Protein AF-A0A1B8ARW8-F1 (afdb_monomer_lite)

Structure (mmCIF, N/CA/C/O backbone):
data_AF-A0A1B8ARW8-F1
#
_entry.id   AF-A0A1B8ARW8-F1
#
loop_
_atom_site.group_PDB
_atom_site.id
_atom_site.type_symbol
_atom_site.label_atom_id
_atom_site.label_alt_id
_atom_site.label_comp_id
_atom_site.label_asym_id
_atom_site.label_entity_id
_atom_site.label_seq_id
_atom_site.pdbx_PDB_ins_code
_atom_site.Cartn_x
_atom_site.Cartn_y
_atom_site.Cartn_z
_atom_site.occupancy
_atom_site.B_iso_or_equiv
_atom_site.auth_seq_id
_atom_site.auth_comp_id
_atom_site.auth_asym_id
_atom_site.auth_atom_id
_atom_site.pdbx_PDB_model_num
ATOM 1 N N . MET A 1 1 ? -17.006 7.529 20.068 1.00 58.34 1 MET A N 1
ATOM 2 C CA . MET A 1 1 ? -17.527 6.493 20.984 1.00 58.34 1 MET A CA 1
ATOM 3 C C . MET A 1 1 ? -18.320 7.196 22.063 1.00 58.34 1 MET A C 1
ATOM 5 O O . MET A 1 1 ? -17.882 8.254 22.501 1.00 58.34 1 MET A O 1
ATOM 9 N N . SER A 1 2 ? -19.480 6.664 22.442 1.00 70.56 2 SER A N 1
ATOM 10 C CA . SER A 1 2 ? -20.186 7.131 23.636 1.00 70.56 2 SER A CA 1
ATOM 11 C C . SER A 1 2 ? -19.292 6.922 24.858 1.00 70.56 2 SER A C 1
ATOM 13 O O . SER A 1 2 ? -18.525 5.960 24.904 1.00 70.56 2 SER A O 1
ATOM 15 N N . ALA A 1 3 ? -19.343 7.842 25.818 1.00 83.56 3 ALA A N 1
ATOM 16 C CA . ALA A 1 3 ? -18.593 7.698 27.057 1.00 83.56 3 ALA A CA 1
ATOM 17 C C . ALA A 1 3 ? -19.037 6.429 27.806 1.00 83.56 3 ALA A C 1
ATOM 19 O O . ALA A 1 3 ? -20.184 5.993 27.677 1.00 83.56 3 ALA A O 1
ATOM 20 N N . ARG A 1 4 ? -18.124 5.839 28.587 1.00 90.50 4 ARG A N 1
ATOM 21 C CA . ARG A 1 4 ? -18.447 4.703 29.455 1.00 90.50 4 ARG A CA 1
ATOM 22 C C . ARG A 1 4 ? -19.579 5.114 30.412 1.00 90.50 4 ARG A C 1
ATOM 24 O O . ARG A 1 4 ? -19.419 6.134 31.085 1.00 90.50 4 ARG A O 1
ATOM 31 N N . PRO A 1 5 ? -20.679 4.345 30.504 1.00 93.25 5 PRO A N 1
ATOM 32 C CA . PRO A 1 5 ? -21.743 4.645 31.453 1.00 93.25 5 PRO A CA 1
ATOM 33 C C . PRO A 1 5 ? -21.210 4.571 32.888 1.00 93.25 5 PRO A C 1
ATOM 35 O O . PRO A 1 5 ? -20.4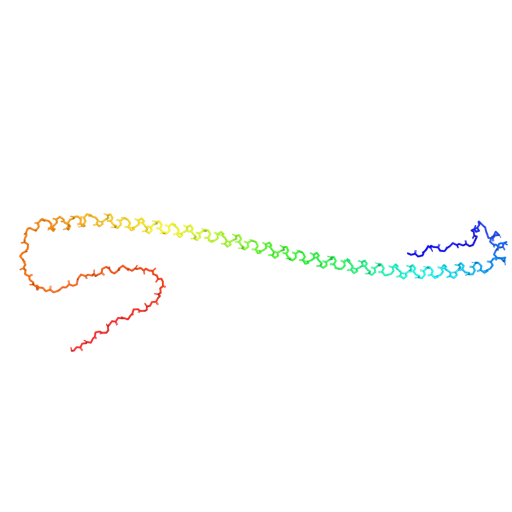26 3.678 33.231 1.00 93.25 5 PRO A O 1
ATOM 38 N N . LEU A 1 6 ? -21.629 5.530 33.710 1.00 92.38 6 LEU A N 1
ATOM 39 C CA . LEU A 1 6 ? -21.272 5.628 35.122 1.00 92.38 6 LEU A CA 1
ATOM 40 C C . LEU A 1 6 ? -22.406 5.063 35.981 1.00 92.38 6 LEU A C 1
ATOM 42 O O . LEU A 1 6 ? -23.569 5.237 35.610 1.00 92.38 6 LEU A O 1
ATOM 46 N N . PRO A 1 7 ? -22.086 4.385 37.094 1.00 92.75 7 PRO A N 1
ATOM 47 C CA . PRO A 1 7 ? -23.111 3.913 38.008 1.00 92.75 7 PRO A CA 1
ATOM 48 C C . PRO A 1 7 ? -23.800 5.100 38.706 1.00 92.75 7 PRO A C 1
ATOM 50 O O . PRO A 1 7 ? -23.176 6.156 38.846 1.00 92.75 7 PRO A O 1
ATOM 53 N N . PRO A 1 8 ? -25.048 4.930 39.178 1.00 92.69 8 PRO A N 1
ATOM 54 C CA . PRO A 1 8 ? -25.788 5.978 39.893 1.00 92.69 8 PRO A CA 1
ATOM 55 C C . PRO A 1 8 ? -25.080 6.407 41.182 1.00 92.69 8 PRO A C 1
ATOM 57 O O . PRO A 1 8 ? -25.037 7.580 41.542 1.00 92.69 8 PRO A O 1
ATOM 60 N N . PHE A 1 9 ? -24.473 5.427 41.846 1.00 92.12 9 PHE A N 1
ATOM 61 C CA . PHE A 1 9 ? -23.705 5.570 43.067 1.00 92.12 9 PHE A CA 1
ATOM 62 C C . PHE A 1 9 ? -22.497 4.642 42.992 1.00 92.12 9 PHE A C 1
ATOM 64 O O . PHE A 1 9 ? -22.549 3.586 42.358 1.00 92.12 9 PHE A O 1
ATOM 71 N N . LEU A 1 10 ? -21.393 5.040 43.618 1.00 90.44 10 LEU A N 1
ATOM 72 C CA . LEU A 1 10 ? -20.161 4.260 43.655 1.00 90.44 10 LEU A CA 1
ATOM 73 C C . LEU A 1 10 ? -20.014 3.663 45.064 1.00 90.44 10 LEU A C 1
ATOM 75 O O . LEU A 1 10 ? -19.388 4.293 45.917 1.00 90.44 10 LEU A O 1
ATOM 79 N N . PRO A 1 11 ? -20.628 2.496 45.337 1.00 89.94 11 PRO A N 1
ATOM 80 C CA . PRO A 1 11 ? -20.567 1.885 46.654 1.00 89.94 11 PRO A CA 1
ATOM 81 C C . PRO A 1 11 ? -19.133 1.482 46.992 1.00 89.94 11 PRO A C 1
ATOM 83 O O . PRO A 1 11 ? -18.443 0.820 46.217 1.00 89.94 11 PRO A O 1
ATOM 86 N N . ASP A 1 12 ? -18.705 1.881 48.179 1.00 93.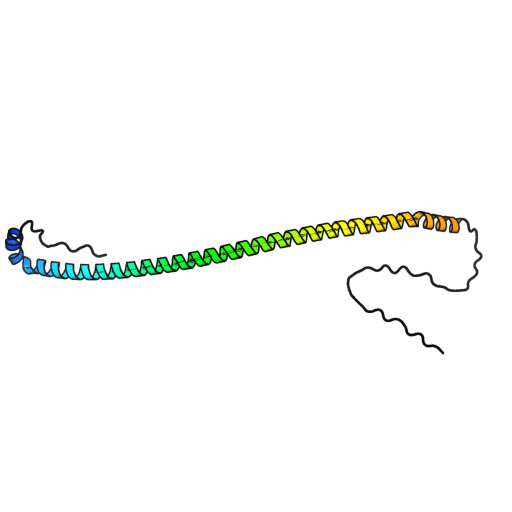00 12 ASP A N 1
ATOM 87 C CA . ASP A 1 12 ? -17.439 1.525 48.817 1.00 93.00 12 ASP A CA 1
ATOM 88 C C . ASP A 1 12 ? -17.533 0.228 49.643 1.00 93.00 12 ASP A C 1
ATOM 90 O O . ASP A 1 12 ? -16.510 -0.355 50.006 1.00 93.00 12 ASP A O 1
ATOM 94 N N . SER A 1 13 ? -18.751 -0.254 49.909 1.00 95.00 13 SER A N 1
ATOM 95 C CA . SER A 1 13 ? -19.031 -1.504 50.613 1.00 95.00 13 SER A CA 1
ATOM 96 C C . SER A 1 13 ? -20.331 -2.148 50.119 1.00 95.00 13 SER A C 1
ATOM 98 O O . SER A 1 13 ? -21.162 -1.521 49.461 1.00 95.00 13 SER A O 1
ATOM 100 N N . VAL A 1 14 ? -20.517 -3.433 50.428 1.00 94.19 14 VAL A N 1
ATOM 101 C CA . VAL A 1 14 ? -21.765 -4.141 50.097 1.00 94.19 14 VAL A CA 1
ATOM 102 C C . VAL A 1 14 ? -22.937 -3.564 50.895 1.00 94.19 14 VAL A C 1
ATOM 104 O O . VAL A 1 14 ? -24.034 -3.442 50.355 1.00 94.19 14 VAL A O 1
ATOM 107 N N . GLU A 1 15 ? -22.708 -3.173 52.149 1.00 95.50 15 GLU A N 1
ATOM 108 C CA . GLU A 1 15 ? -23.683 -2.470 52.983 1.00 95.50 15 GLU A CA 1
ATOM 109 C C . GLU A 1 15 ? -24.125 -1.140 52.355 1.00 95.50 15 GLU A C 1
ATOM 111 O O . GLU A 1 15 ? -25.323 -0.949 52.172 1.00 95.50 15 GLU A O 1
ATOM 116 N N . SER A 1 16 ? -23.203 -0.276 51.904 1.00 94.12 16 SER A N 1
ATOM 117 C CA . SER A 1 16 ? -23.593 1.004 51.284 1.00 94.12 16 SER A CA 1
ATOM 118 C C . SER A 1 16 ? -24.372 0.824 49.979 1.00 94.12 16 SER A C 1
ATOM 120 O O . SER A 1 16 ? -25.273 1.604 49.673 1.00 94.12 16 SER A O 1
ATOM 122 N N . PHE A 1 17 ? -24.097 -0.247 49.229 1.00 94.56 17 PHE A N 1
ATOM 123 C CA . PHE A 1 17 ? -24.938 -0.631 48.098 1.00 94.56 17 PHE A CA 1
ATOM 124 C C . PHE A 1 17 ? -26.336 -1.087 48.538 1.00 94.56 17 PHE A C 1
ATOM 126 O O . PHE A 1 17 ? -27.320 -0.678 47.928 1.00 94.56 17 PHE A O 1
ATOM 133 N N . ARG A 1 18 ? -26.443 -1.933 49.572 1.00 94.88 18 ARG A N 1
ATOM 134 C CA . ARG A 1 18 ? -27.731 -2.454 50.067 1.00 94.88 18 ARG A CA 1
ATOM 135 C C . ARG A 1 18 ? -28.633 -1.365 50.628 1.00 94.88 18 ARG A C 1
ATOM 137 O O . ARG A 1 18 ? -29.844 -1.479 50.469 1.00 94.88 18 ARG A O 1
ATOM 144 N N . ASP A 1 19 ? -28.047 -0.341 51.233 1.00 93.94 19 ASP A N 1
ATOM 145 C CA . ASP A 1 19 ? -28.791 0.801 51.756 1.00 93.94 19 ASP A CA 1
ATOM 146 C C . ASP A 1 19 ? -29.315 1.692 50.617 1.00 93.94 19 ASP A C 1
ATOM 148 O O . ASP A 1 19 ? -30.431 2.193 50.687 1.00 93.94 19 ASP A O 1
ATOM 152 N N . HIS A 1 20 ? -28.543 1.852 49.537 1.00 94.25 20 HIS A N 1
ATOM 153 C CA . HIS A 1 20 ? -28.875 2.771 48.445 1.00 94.25 20 HIS A CA 1
ATOM 154 C C . HIS A 1 20 ? -29.729 2.143 47.327 1.00 94.25 20 HIS A C 1
ATOM 156 O O . HIS A 1 20 ? -30.652 2.765 46.807 1.00 94.25 20 HIS A O 1
ATOM 162 N N . ALA A 1 21 ? -29.433 0.908 46.920 1.00 93.12 21 ALA A N 1
ATOM 163 C CA . ALA A 1 21 ? -30.040 0.288 45.743 1.00 93.12 21 ALA A CA 1
ATOM 164 C C . ALA A 1 21 ? -31.581 0.170 45.781 1.00 93.12 21 ALA A C 1
ATOM 166 O O . ALA A 1 21 ? -32.183 0.394 44.732 1.00 93.12 21 ALA A O 1
ATOM 167 N N . PRO A 1 22 ? -32.246 -0.144 46.917 1.00 95.50 22 PRO A N 1
ATOM 168 C CA . PRO A 1 22 ? -33.704 -0.287 46.963 1.00 95.50 22 PRO A CA 1
ATOM 169 C C . PRO A 1 22 ? -34.474 0.994 46.619 1.00 95.50 22 PRO A C 1
ATOM 171 O O . PRO A 1 22 ? -35.565 0.907 46.063 1.00 95.50 22 PRO A O 1
ATOM 174 N N . GLU A 1 23 ? -33.909 2.166 46.922 1.00 95.50 23 GLU A N 1
ATOM 175 C CA . GLU A 1 23 ? -34.521 3.470 46.617 1.00 95.50 23 GLU A CA 1
ATOM 176 C C . GLU A 1 23 ? -34.224 3.941 45.181 1.00 95.50 23 GLU A C 1
ATOM 178 O O . GLU A 1 23 ? -34.892 4.838 44.675 1.00 95.50 23 GLU A O 1
ATOM 183 N N . HIS A 1 24 ? -33.263 3.301 44.502 1.00 95.69 24 HIS A N 1
ATOM 184 C CA . HIS A 1 24 ? -32.737 3.698 43.190 1.00 95.69 24 HIS A CA 1
ATOM 185 C C . HIS A 1 24 ? -32.740 2.550 42.166 1.00 95.69 24 HIS A C 1
ATOM 187 O O . HIS A 1 24 ? -31.891 2.489 41.274 1.00 95.69 24 HIS A O 1
ATOM 193 N N . LEU A 1 25 ? -33.672 1.599 42.296 1.00 94.38 25 LEU A N 1
ATOM 194 C CA . LEU A 1 25 ? -33.699 0.389 41.464 1.00 94.38 25 LEU A CA 1
ATOM 195 C C . LEU A 1 25 ? -33.763 0.692 39.961 1.00 94.38 25 LEU A C 1
ATOM 197 O O . LEU A 1 25 ? -33.079 0.025 39.185 1.00 94.38 25 LEU A O 1
ATOM 201 N N . ASP A 1 26 ? -34.531 1.705 39.559 1.00 96.44 26 ASP A N 1
ATOM 202 C CA . ASP A 1 26 ? -34.670 2.095 38.152 1.00 96.44 26 ASP A CA 1
ATOM 203 C C . ASP A 1 26 ? -33.355 2.655 37.584 1.00 96.44 26 ASP A C 1
ATOM 205 O O . ASP A 1 26 ? -32.937 2.267 36.490 1.00 96.44 26 ASP A O 1
ATOM 209 N N . ASP A 1 27 ? -32.649 3.490 38.354 1.00 95.69 27 ASP A N 1
ATOM 210 C CA . ASP A 1 27 ? -31.348 4.047 37.966 1.00 95.69 27 ASP A CA 1
ATOM 211 C C . ASP A 1 27 ? -30.304 2.933 37.793 1.00 95.69 27 ASP A C 1
ATOM 213 O O . ASP A 1 27 ? -29.521 2.925 36.836 1.00 95.69 27 ASP A O 1
ATOM 217 N N . TRP A 1 28 ? -30.311 1.951 38.701 1.00 95.31 28 TRP A N 1
ATOM 218 C CA . TRP A 1 28 ? -29.443 0.778 38.617 1.00 95.31 28 TRP A CA 1
ATOM 219 C C . TRP A 1 28 ? -29.796 -0.120 37.432 1.00 95.31 28 TRP A C 1
ATOM 221 O O . TRP A 1 28 ? -28.892 -0.575 36.727 1.00 95.31 28 TRP A O 1
ATOM 231 N N . PHE A 1 29 ? -31.084 -0.355 37.174 1.00 95.25 29 PHE A N 1
ATOM 232 C CA . PHE A 1 29 ? -31.536 -1.115 36.010 1.00 95.25 29 PHE A CA 1
ATOM 233 C C . PHE A 1 29 ? -31.060 -0.468 34.704 1.00 95.25 29 PHE A C 1
ATOM 235 O O . PHE A 1 29 ? -30.457 -1.140 33.860 1.00 95.25 29 PHE A O 1
ATOM 242 N N . GLU A 1 30 ? -31.263 0.842 34.557 1.00 96.06 30 GLU A N 1
ATOM 243 C CA . GLU A 1 30 ? -30.808 1.594 33.389 1.00 96.06 30 GLU A CA 1
ATOM 244 C C . GLU A 1 30 ? -29.287 1.572 33.253 1.00 96.06 30 GLU A C 1
ATOM 246 O O . GLU A 1 30 ? -28.763 1.342 32.159 1.00 96.06 30 GLU A O 1
ATOM 251 N N . TYR A 1 31 ? -28.553 1.733 34.356 1.00 95.69 31 TYR A N 1
ATOM 252 C CA . TYR A 1 31 ? -27.101 1.597 34.350 1.00 95.69 31 TYR A CA 1
ATOM 253 C C . TYR A 1 31 ? -26.658 0.236 33.806 1.00 95.69 31 TYR A C 1
ATOM 255 O O . TYR A 1 31 ? -25.856 0.192 32.869 1.00 95.69 31 TYR A O 1
ATOM 263 N N . PHE A 1 32 ? -27.194 -0.871 34.331 1.00 95.19 32 PHE A N 1
ATOM 264 C CA . PHE A 1 32 ? -26.819 -2.207 33.866 1.00 95.19 32 PHE A CA 1
ATOM 265 C C . PHE A 1 32 ? -27.152 -2.401 32.386 1.00 95.19 32 PHE A C 1
ATOM 267 O O . PHE A 1 32 ? -26.295 -2.856 31.623 1.00 95.19 32 PHE A O 1
ATOM 274 N N . ARG A 1 33 ? -28.345 -1.984 31.945 1.00 95.75 33 ARG A N 1
ATOM 275 C CA . ARG A 1 33 ? -28.743 -2.030 30.529 1.00 95.75 33 ARG A CA 1
ATOM 276 C C . ARG A 1 33 ? -27.757 -1.273 29.634 1.00 95.75 33 ARG A C 1
ATOM 278 O O . ARG A 1 33 ? -27.325 -1.783 28.594 1.00 95.75 33 ARG A O 1
ATOM 285 N N . ASN A 1 34 ? -27.362 -0.076 30.057 1.00 95.69 34 ASN A N 1
ATOM 286 C CA . ASN A 1 34 ? -26.425 0.770 29.327 1.00 95.69 34 ASN A CA 1
ATOM 287 C C . ASN A 1 34 ? -25.006 0.187 29.317 1.00 95.69 34 ASN A C 1
ATOM 289 O O . ASN A 1 34 ? -24.327 0.276 28.295 1.00 95.69 34 ASN A O 1
ATOM 293 N N . VAL A 1 35 ? -24.557 -0.448 30.406 1.00 96.38 35 VAL A N 1
ATOM 294 C CA . VAL A 1 35 ? -23.255 -1.135 30.475 1.00 96.38 35 VAL A CA 1
ATOM 295 C C . VAL A 1 35 ? -23.191 -2.295 29.488 1.00 96.38 35 VAL A C 1
ATOM 297 O O . VAL A 1 35 ? -22.207 -2.395 28.755 1.00 96.38 35 VAL A O 1
ATOM 300 N N . TYR A 1 36 ? -24.227 -3.135 29.425 1.00 95.44 36 TYR A N 1
ATOM 301 C CA . TYR A 1 36 ? -24.271 -4.242 28.466 1.00 95.44 36 TYR A CA 1
ATOM 302 C C . TYR A 1 36 ? -24.234 -3.737 27.023 1.00 95.44 36 TYR A C 1
ATOM 304 O O . TYR A 1 36 ? -23.402 -4.182 26.234 1.00 95.44 36 TYR A O 1
ATOM 312 N N . THR A 1 37 ? -25.057 -2.736 26.711 1.00 95.19 37 THR A N 1
ATOM 313 C CA . THR A 1 37 ? -25.095 -2.121 25.377 1.00 95.19 37 THR A CA 1
ATOM 314 C C . THR A 1 37 ? -23.749 -1.484 25.013 1.00 95.19 37 THR A C 1
ATOM 316 O O . THR A 1 37 ? -23.255 -1.625 23.895 1.00 95.19 37 THR A O 1
ATOM 319 N N . TYR A 1 38 ? -23.116 -0.787 25.960 1.00 96.12 38 TYR A N 1
ATOM 320 C CA . TYR A 1 38 ? -21.788 -0.209 25.771 1.00 96.12 38 TYR A CA 1
ATOM 321 C C . TYR A 1 38 ? -20.731 -1.286 25.502 1.00 96.12 38 TYR A C 1
ATOM 323 O O . TYR A 1 38 ? -19.926 -1.121 24.587 1.00 96.12 38 TYR A O 1
ATOM 331 N N . ALA A 1 39 ? -20.732 -2.379 26.270 1.00 95.81 39 ALA A N 1
ATOM 332 C CA . ALA A 1 39 ? -19.769 -3.467 26.125 1.00 95.81 39 ALA A CA 1
ATOM 333 C C . ALA A 1 39 ? -19.898 -4.168 24.765 1.00 95.81 39 ALA A C 1
ATOM 335 O O . ALA A 1 39 ? -18.891 -4.383 24.092 1.00 95.81 39 ALA A O 1
ATOM 336 N N . GLU A 1 40 ? -21.125 -4.450 24.325 1.00 95.81 40 GLU A N 1
ATOM 337 C CA . GLU A 1 40 ? -21.389 -5.034 23.007 1.00 95.81 40 GLU A CA 1
ATOM 338 C C . GLU A 1 40 ? -20.918 -4.105 21.877 1.00 95.81 40 GLU A C 1
ATOM 340 O O . GLU A 1 40 ? -20.179 -4.519 20.981 1.00 95.81 40 GLU A O 1
ATOM 345 N N . ASN A 1 41 ? -21.252 -2.814 21.957 1.00 95.94 41 ASN A N 1
ATOM 346 C CA . ASN A 1 41 ? -20.804 -1.821 20.980 1.00 95.94 41 ASN A CA 1
ATOM 347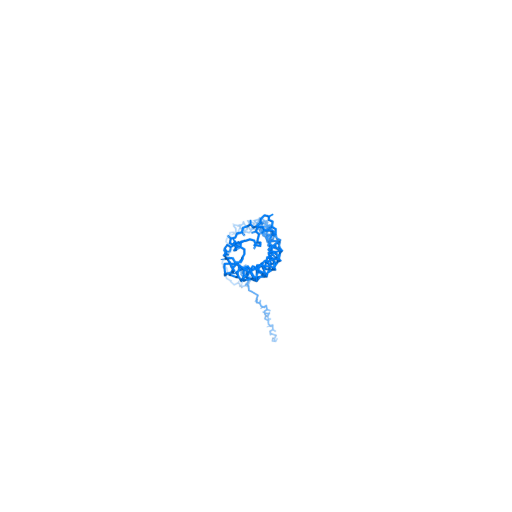 C C . ASN A 1 41 ? -19.278 -1.664 20.953 1.00 95.94 41 ASN A C 1
ATOM 349 O O . ASN A 1 41 ? -18.687 -1.528 19.878 1.00 95.94 41 ASN A O 1
ATOM 353 N N . ALA A 1 42 ? -18.629 -1.689 22.119 1.00 95.44 42 ALA A N 1
ATOM 354 C CA . ALA A 1 42 ? -17.178 -1.634 22.222 1.00 95.44 42 ALA A CA 1
ATOM 355 C C . ALA A 1 42 ? -16.535 -2.863 21.568 1.00 95.44 42 ALA A C 1
ATOM 357 O O . ALA A 1 42 ? -15.624 -2.702 20.758 1.00 95.44 42 ALA A O 1
ATOM 358 N N . GLN A 1 43 ? -17.049 -4.065 21.838 1.00 96.12 43 GLN A N 1
ATOM 359 C CA . GLN A 1 43 ? -16.543 -5.306 21.250 1.00 96.12 43 GLN A CA 1
ATOM 360 C C . GLN A 1 43 ? -16.709 -5.334 19.725 1.00 96.12 43 GLN A C 1
ATOM 362 O O . GLN A 1 43 ? -15.774 -5.679 18.997 1.00 96.12 43 GLN A O 1
ATOM 367 N N . ASN A 1 44 ? -17.872 -4.909 19.228 1.00 96.69 44 ASN A N 1
ATOM 368 C CA . ASN A 1 44 ? -18.127 -4.790 17.795 1.00 96.69 44 ASN A CA 1
ATOM 369 C C . ASN A 1 44 ? -17.158 -3.802 17.141 1.00 96.69 44 ASN A C 1
ATOM 371 O O . ASN A 1 44 ? -16.604 -4.081 16.076 1.00 96.69 44 ASN A O 1
ATOM 375 N N . ARG A 1 45 ? -16.899 -2.659 17.788 1.00 95.44 45 ARG A N 1
ATOM 376 C CA . ARG A 1 45 ? -15.972 -1.661 17.252 1.00 95.44 45 ARG A CA 1
ATOM 377 C C . ARG A 1 45 ? -14.517 -2.124 17.293 1.00 95.44 45 ARG A C 1
ATOM 379 O O . ARG A 1 45 ? -13.792 -1.839 16.346 1.00 95.44 45 ARG A O 1
ATOM 386 N N . ILE A 1 46 ? -14.099 -2.838 18.339 1.00 96.75 46 ILE A N 1
ATOM 387 C CA . ILE A 1 46 ? -12.770 -3.465 18.405 1.00 96.75 46 ILE A CA 1
ATOM 388 C C . ILE A 1 46 ? -12.605 -4.429 17.229 1.00 96.75 46 ILE A C 1
ATOM 390 O O . ILE A 1 46 ? -11.674 -4.272 16.448 1.00 96.75 46 ILE A O 1
ATOM 394 N N . SER A 1 47 ? -13.575 -5.321 17.022 1.00 97.88 47 SER A N 1
ATOM 395 C CA . SER A 1 47 ? -13.541 -6.302 15.928 1.00 97.88 47 SER A CA 1
ATOM 396 C C . SER A 1 47 ? -13.479 -5.630 14.545 1.00 97.88 47 SER A C 1
ATOM 398 O O . SER A 1 47 ? -12.756 -6.068 13.652 1.00 97.88 47 SER A O 1
ATOM 400 N N . GLN A 1 48 ? -14.208 -4.524 14.347 1.00 97.75 48 GLN A N 1
ATOM 401 C CA . GLN A 1 48 ? -14.119 -3.724 13.118 1.00 97.75 48 GLN A CA 1
ATOM 402 C C . GLN A 1 48 ? -12.729 -3.114 12.923 1.00 97.75 48 GLN A C 1
ATOM 404 O O . GLN A 1 48 ? -12.176 -3.200 11.830 1.00 97.75 48 GLN A O 1
ATOM 409 N N . LEU A 1 49 ? -12.162 -2.509 13.968 1.00 97.88 49 LEU A N 1
ATOM 410 C CA . LEU A 1 49 ? -10.841 -1.882 13.909 1.00 97.88 49 LEU A CA 1
ATOM 411 C C . LEU A 1 49 ? -9.727 -2.906 13.672 1.00 97.88 49 LEU A C 1
ATOM 413 O O . LEU A 1 49 ? -8.781 -2.615 12.943 1.00 97.88 49 LEU A O 1
ATOM 417 N N . GLU A 1 50 ? -9.840 -4.104 14.241 1.00 98.25 50 GLU A N 1
ATOM 418 C CA . GLU A 1 50 ? -8.924 -5.216 13.977 1.00 98.25 50 GLU A CA 1
ATOM 419 C C . GLU A 1 50 ? -8.969 -5.623 12.500 1.00 98.25 50 GLU A C 1
ATOM 421 O O . GLU A 1 50 ? -7.924 -5.711 11.853 1.00 98.25 50 GLU A O 1
ATOM 426 N N . ASN A 1 51 ? -10.170 -5.761 11.928 1.00 98.19 51 ASN A N 1
ATOM 427 C CA . ASN A 1 51 ? -10.345 -6.061 10.505 1.00 98.19 51 ASN A CA 1
ATOM 428 C C . ASN A 1 51 ? -9.805 -4.942 9.598 1.00 98.19 51 ASN A C 1
ATOM 430 O O . ASN A 1 51 ? -9.127 -5.220 8.607 1.00 98.19 51 ASN A O 1
ATOM 434 N N . GLU A 1 52 ? -10.077 -3.675 9.926 1.00 98.19 52 GLU A N 1
ATOM 435 C CA . GLU A 1 52 ? -9.536 -2.514 9.205 1.00 98.19 52 GLU A CA 1
ATOM 436 C C . GLU A 1 52 ? -7.999 -2.506 9.256 1.00 98.19 52 GLU A C 1
ATOM 438 O O . GLU A 1 52 ? -7.343 -2.324 8.228 1.00 98.19 52 GLU A O 1
ATOM 443 N N . THR A 1 53 ? -7.423 -2.770 10.431 1.00 98.38 53 THR A N 1
ATOM 444 C CA . THR A 1 53 ? -5.969 -2.831 10.640 1.00 98.38 53 THR A CA 1
ATOM 445 C C . THR A 1 53 ? -5.339 -3.956 9.826 1.00 98.38 53 THR A C 1
ATOM 447 O O . THR A 1 53 ? -4.328 -3.734 9.156 1.00 98.38 53 THR A O 1
ATOM 450 N N . GLN A 1 54 ? -5.945 -5.144 9.827 1.00 98.12 54 GLN A N 1
ATOM 451 C CA . GLN A 1 54 ? -5.448 -6.281 9.058 1.00 98.12 54 GLN A CA 1
ATOM 452 C C . GLN A 1 54 ? -5.512 -6.006 7.550 1.00 98.12 54 GLN A C 1
ATOM 454 O O . GLN A 1 54 ? -4.518 -6.183 6.853 1.00 98.12 54 GLN A O 1
ATOM 459 N N . ASN A 1 55 ? -6.625 -5.459 7.054 1.00 98.31 55 ASN A N 1
ATOM 460 C CA . ASN A 1 55 ? -6.768 -5.084 5.644 1.00 98.31 55 ASN A CA 1
ATOM 461 C C . ASN A 1 55 ? -5.723 -4.037 5.218 1.00 98.31 55 ASN A C 1
ATOM 463 O O . ASN A 1 55 ? -5.127 -4.130 4.144 1.00 98.31 55 ASN A O 1
ATOM 467 N N . MET A 1 56 ? -5.464 -3.036 6.064 1.00 98.00 56 MET A N 1
ATOM 468 C CA . MET A 1 56 ? -4.432 -2.033 5.790 1.00 98.00 56 MET A CA 1
ATOM 469 C C . MET A 1 56 ? -3.027 -2.637 5.783 1.00 98.00 56 MET A C 1
ATOM 471 O O . MET A 1 56 ? -2.214 -2.262 4.939 1.00 98.00 56 MET A O 1
ATOM 475 N N . LYS A 1 57 ? -2.751 -3.594 6.671 1.00 98.31 57 LYS A N 1
ATOM 476 C CA . LYS A 1 57 ? -1.485 -4.331 6.697 1.00 98.31 57 LYS A CA 1
ATOM 477 C C . LYS A 1 57 ? -1.281 -5.147 5.419 1.00 98.31 57 LYS A C 1
ATOM 479 O O . LYS A 1 57 ? -0.215 -5.058 4.815 1.00 98.31 57 LYS A O 1
ATOM 484 N N . ASP A 1 58 ? -2.308 -5.862 4.968 1.00 98.25 58 ASP A N 1
ATOM 485 C CA . ASP A 1 58 ? -2.249 -6.665 3.742 1.00 98.25 58 ASP A CA 1
ATOM 486 C C . ASP A 1 58 ? -2.035 -5.775 2.506 1.00 98.25 58 ASP A C 1
ATOM 488 O O . ASP A 1 58 ? -1.189 -6.061 1.654 1.00 98.25 58 ASP A O 1
ATOM 492 N N . LYS A 1 59 ? -2.735 -4.633 2.437 1.00 98.31 59 LYS A N 1
ATOM 493 C CA . LYS A 1 59 ? -2.527 -3.622 1.388 1.00 98.31 59 LYS A CA 1
ATOM 494 C C . LYS A 1 59 ? -1.113 -3.056 1.404 1.00 98.31 59 LYS A C 1
ATOM 496 O O . LYS A 1 59 ? -0.511 -2.919 0.342 1.00 98.31 59 LYS A O 1
ATOM 501 N N . HIS A 1 60 ? -0.585 -2.726 2.582 1.00 98.25 60 HIS A N 1
ATOM 502 C CA . HIS A 1 60 ? 0.777 -2.215 2.721 1.00 98.25 60 HIS A CA 1
ATOM 503 C C . HIS A 1 60 ? 1.798 -3.227 2.202 1.00 98.25 60 HIS A C 1
ATOM 505 O O . HIS A 1 60 ? 2.640 -2.880 1.380 1.00 98.25 60 HIS A O 1
ATOM 511 N N . GLN A 1 61 ? 1.665 -4.492 2.602 1.00 98.38 61 GLN A N 1
ATOM 512 C CA . GLN A 1 61 ? 2.539 -5.565 2.138 1.00 98.38 61 GLN A CA 1
ATOM 513 C C . GLN A 1 61 ? 2.469 -5.746 0.612 1.00 98.38 61 GLN A C 1
ATOM 515 O O . GLN A 1 61 ? 3.501 -5.910 -0.039 1.00 98.38 61 GLN A O 1
ATOM 520 N N . GLY A 1 62 ? 1.271 -5.669 0.022 1.00 98.38 62 GLY A N 1
ATOM 521 C CA . GLY A 1 62 ? 1.101 -5.721 -1.433 1.00 98.38 62 GLY A CA 1
ATOM 522 C C . GLY A 1 62 ? 1.772 -4.549 -2.160 1.00 98.38 62 GLY A C 1
ATOM 523 O O . GLY A 1 62 ? 2.441 -4.745 -3.177 1.00 98.38 62 GLY A O 1
ATOM 524 N N . LEU A 1 63 ? 1.650 -3.331 -1.622 1.00 98.31 63 LEU A N 1
ATOM 525 C CA . LEU A 1 63 ? 2.310 -2.144 -2.174 1.00 98.31 63 LEU A CA 1
ATOM 526 C C . LEU A 1 63 ? 3.836 -2.226 -2.058 1.00 98.31 63 LEU A C 1
ATOM 528 O O . LEU A 1 63 ? 4.532 -1.883 -3.012 1.00 98.31 63 LEU A O 1
ATOM 532 N N . GLU A 1 64 ? 4.368 -2.718 -0.939 1.00 98.38 64 GLU A N 1
ATOM 533 C CA . GLU A 1 64 ? 5.810 -2.926 -0.765 1.00 98.38 64 GLU A CA 1
ATOM 534 C C . GLU A 1 64 ? 6.371 -3.921 -1.786 1.00 98.38 64 GLU A C 1
ATOM 536 O O . GLU A 1 64 ? 7.405 -3.655 -2.401 1.00 98.38 64 GLU A O 1
ATOM 541 N N . GLN A 1 65 ? 5.672 -5.034 -2.023 1.00 98.19 65 GLN A N 1
ATOM 542 C CA . GLN A 1 65 ? 6.065 -6.011 -3.043 1.00 98.19 65 GLN A CA 1
ATOM 543 C C . GLN A 1 65 ? 6.058 -5.399 -4.449 1.00 98.19 65 GLN A C 1
ATOM 545 O O . GLN A 1 65 ? 7.004 -5.595 -5.214 1.00 98.19 65 GLN A O 1
ATOM 550 N N . SER A 1 66 ? 5.034 -4.607 -4.782 1.00 98.19 66 SER A N 1
ATOM 551 C CA . SER A 1 66 ? 4.965 -3.907 -6.069 1.00 98.19 66 SER A CA 1
ATOM 552 C C . SER A 1 66 ? 6.100 -2.889 -6.230 1.00 98.19 66 SER A C 1
ATOM 554 O O . SER A 1 66 ? 6.749 -2.847 -7.275 1.00 98.19 66 SER A O 1
ATOM 556 N N . LEU A 1 67 ? 6.419 -2.121 -5.182 1.00 98.38 67 LEU A N 1
ATOM 557 C CA . LEU A 1 67 ? 7.547 -1.186 -5.198 1.00 98.38 67 LEU A CA 1
ATOM 558 C C . LEU A 1 67 ? 8.888 -1.899 -5.407 1.00 98.38 67 LEU A C 1
ATOM 560 O O . LEU A 1 67 ? 9.736 -1.400 -6.152 1.00 98.38 67 LEU A O 1
ATOM 564 N N . GLN A 1 68 ? 9.088 -3.064 -4.790 1.00 98.31 68 GLN A N 1
ATOM 565 C CA . GLN A 1 68 ? 10.293 -3.873 -4.990 1.00 98.31 68 GLN A CA 1
ATOM 566 C C . GLN A 1 68 ? 10.415 -4.383 -6.432 1.00 98.31 68 GLN A C 1
ATOM 568 O O . GLN A 1 68 ? 11.503 -4.312 -7.015 1.00 98.31 68 GLN A O 1
ATOM 573 N N . GLN A 1 69 ? 9.311 -4.840 -7.028 1.00 98.12 69 GLN A N 1
ATOM 574 C CA . GLN A 1 69 ? 9.278 -5.269 -8.430 1.00 98.12 69 GLN A CA 1
ATOM 575 C C . GLN A 1 69 ? 9.630 -4.112 -9.368 1.00 98.12 69 GLN A C 1
ATOM 577 O O . GLN A 1 69 ? 10.604 -4.208 -10.113 1.00 98.12 69 GLN A O 1
ATOM 582 N N . ILE A 1 70 ? 8.936 -2.976 -9.241 1.00 98.19 70 ILE A N 1
ATOM 583 C CA . ILE A 1 70 ? 9.180 -1.780 -10.063 1.00 98.19 70 ILE A CA 1
ATOM 584 C C . ILE A 1 70 ? 10.627 -1.297 -9.911 1.00 98.19 70 ILE A C 1
ATOM 586 O O . ILE A 1 70 ? 11.273 -0.908 -10.883 1.00 98.19 70 ILE A O 1
ATOM 590 N N . THR A 1 71 ? 11.171 -1.334 -8.694 1.00 98.44 71 THR A N 1
ATOM 591 C CA . THR A 1 71 ? 12.562 -0.935 -8.443 1.00 98.44 71 THR A CA 1
ATOM 592 C C . THR A 1 71 ? 13.546 -1.858 -9.158 1.00 98.44 71 THR A C 1
ATOM 594 O O . THR A 1 71 ? 14.508 -1.377 -9.761 1.00 98.44 71 THR A O 1
ATOM 597 N N . THR A 1 72 ? 13.298 -3.167 -9.124 1.00 98.25 72 THR A N 1
ATOM 598 C CA . THR A 1 72 ? 14.118 -4.167 -9.820 1.00 98.25 72 THR A CA 1
ATOM 599 C C . THR A 1 72 ? 14.057 -3.970 -11.332 1.00 98.25 72 THR A C 1
ATOM 601 O O . THR A 1 72 ? 15.102 -3.879 -11.977 1.00 98.25 72 THR A O 1
ATOM 604 N N . GLU A 1 73 ? 12.855 -3.818 -11.889 1.00 98.25 73 GLU A N 1
ATOM 605 C CA . GLU A 1 73 ? 12.638 -3.576 -13.320 1.00 98.25 73 GLU A CA 1
ATOM 606 C C . GLU A 1 73 ? 13.314 -2.286 -13.787 1.00 98.25 73 GLU A C 1
ATOM 608 O O . GLU A 1 73 ? 14.038 -2.284 -14.783 1.00 98.25 73 GLU A O 1
ATOM 613 N N . ARG A 1 74 ? 13.159 -1.196 -13.028 1.00 98.31 74 ARG A N 1
ATOM 614 C CA . ARG A 1 74 ? 13.820 0.082 -13.311 1.00 98.31 74 ARG A CA 1
ATOM 615 C C . ARG A 1 74 ? 15.340 -0.064 -13.312 1.00 98.31 74 ARG A C 1
ATOM 617 O O . ARG A 1 74 ? 16.004 0.479 -14.191 1.00 98.31 74 ARG A O 1
ATOM 624 N N . ASN A 1 75 ? 15.904 -0.758 -12.325 1.00 98.38 75 ASN A N 1
ATOM 625 C CA . ASN A 1 75 ? 17.352 -0.956 -12.240 1.00 98.38 75 ASN A CA 1
ATOM 626 C C . ASN A 1 75 ? 17.870 -1.787 -13.420 1.00 98.38 75 ASN A C 1
ATOM 628 O O . ASN A 1 75 ? 18.903 -1.446 -13.993 1.00 98.38 75 ASN A O 1
ATOM 632 N N . PHE A 1 76 ? 17.134 -2.827 -13.815 1.00 98.38 76 PHE A N 1
ATOM 633 C CA . PHE A 1 76 ? 17.460 -3.631 -14.987 1.00 98.38 76 PHE A CA 1
ATOM 634 C C . PHE A 1 76 ? 17.409 -2.803 -16.278 1.00 98.38 76 PHE A C 1
ATOM 636 O O . PHE A 1 76 ? 18.380 -2.778 -17.033 1.00 98.38 76 PHE A O 1
ATOM 643 N N . ALA A 1 77 ? 16.319 -2.063 -16.503 1.00 98.19 77 ALA A N 1
ATOM 644 C CA . ALA A 1 77 ? 16.168 -1.192 -17.666 1.00 98.19 77 ALA A CA 1
ATOM 645 C C . ALA A 1 77 ? 17.277 -0.132 -17.736 1.00 98.19 77 ALA A C 1
ATOM 647 O O . ALA A 1 77 ? 17.822 0.128 -18.808 1.00 98.19 77 ALA A O 1
ATOM 648 N N . ARG A 1 78 ? 17.661 0.439 -16.589 1.00 98.38 78 ARG A N 1
ATOM 649 C CA . ARG A 1 78 ? 18.766 1.395 -16.504 1.00 98.38 78 ARG A CA 1
ATOM 650 C C . ARG A 1 78 ? 20.108 0.766 -16.880 1.00 98.38 78 ARG A C 1
ATOM 652 O O . ARG A 1 78 ? 20.828 1.344 -17.683 1.00 98.38 78 ARG A O 1
ATOM 659 N N . ALA A 1 79 ? 20.425 -0.415 -16.351 1.00 98.31 79 ALA A N 1
ATOM 660 C CA . ALA A 1 79 ? 21.661 -1.118 -16.696 1.00 98.31 79 ALA A CA 1
ATOM 661 C C . ALA A 1 79 ? 21.716 -1.472 -18.192 1.00 98.31 79 ALA A C 1
ATOM 663 O O . ALA A 1 79 ? 22.761 -1.342 -18.830 1.00 98.31 79 ALA A O 1
ATOM 664 N N . GLN A 1 80 ? 20.578 -1.870 -18.768 1.00 98.25 80 GLN A N 1
ATOM 665 C CA . GLN A 1 80 ? 20.469 -2.141 -20.197 1.00 98.25 80 GLN A CA 1
ATOM 666 C C . GLN A 1 80 ? 20.702 -0.875 -21.031 1.00 98.25 80 GLN A C 1
ATOM 668 O O . GLN A 1 80 ? 21.439 -0.929 -22.015 1.00 98.25 80 GLN A O 1
ATOM 673 N N . LEU A 1 81 ? 20.114 0.257 -20.630 1.00 98.19 81 LEU A N 1
ATOM 674 C CA . LEU A 1 81 ? 20.312 1.541 -21.298 1.00 98.19 81 LEU A CA 1
ATOM 675 C C . LEU A 1 81 ? 21.790 1.946 -21.276 1.00 98.19 81 LEU A C 1
ATOM 677 O O . LEU A 1 81 ? 22.372 2.155 -22.339 1.00 98.19 81 LEU A O 1
ATOM 681 N N . GLU A 1 82 ? 22.415 1.947 -20.096 1.00 98.19 82 GLU A N 1
ATOM 682 C CA . GLU A 1 82 ? 23.835 2.285 -19.923 1.00 98.19 82 GLU A CA 1
ATOM 683 C C . GLU A 1 82 ? 24.736 1.380 -20.783 1.00 98.19 82 GLU A C 1
ATOM 685 O O . GLU A 1 82 ? 25.668 1.851 -21.439 1.00 98.19 82 GLU A O 1
ATOM 690 N N . TYR A 1 83 ? 24.432 0.080 -20.855 1.00 98.19 83 TYR A N 1
ATOM 691 C CA . TYR A 1 83 ? 25.147 -0.841 -21.736 1.00 98.19 83 TYR A CA 1
ATOM 692 C C . TYR A 1 83 ? 24.992 -0.462 -23.215 1.00 98.19 83 TYR A C 1
ATOM 694 O O . TYR A 1 83 ? 25.984 -0.411 -23.946 1.00 98.19 83 TYR A O 1
ATOM 702 N N . THR A 1 84 ? 23.767 -0.190 -23.673 1.00 98.06 84 THR A N 1
ATOM 703 C CA . THR A 1 84 ? 23.518 0.171 -25.077 1.00 98.06 84 THR A CA 1
ATOM 704 C C . THR A 1 84 ? 24.175 1.493 -25.459 1.00 98.06 84 THR A C 1
ATOM 706 O O . THR A 1 84 ? 24.805 1.565 -26.513 1.00 98.06 84 THR A O 1
ATOM 709 N N . GLU A 1 85 ? 24.123 2.504 -24.591 1.00 98.19 85 GLU A N 1
ATOM 710 C CA . GLU A 1 85 ? 24.792 3.793 -24.793 1.00 98.19 85 GLU A CA 1
ATOM 711 C C . GLU A 1 85 ? 26.303 3.608 -24.965 1.00 98.19 85 GLU A C 1
ATOM 713 O O . GLU A 1 85 ? 26.881 4.114 -25.928 1.00 98.19 85 GLU A O 1
ATOM 718 N N . GLN A 1 86 ? 26.935 2.787 -24.119 1.00 98.06 86 GLN A N 1
ATOM 719 C CA . GLN A 1 86 ? 28.359 2.469 -24.256 1.00 98.06 86 GLN A CA 1
ATOM 720 C C . GLN A 1 86 ? 28.687 1.754 -25.573 1.00 98.06 86 GLN A C 1
ATOM 722 O O . GLN A 1 86 ? 29.745 1.995 -26.162 1.00 98.06 86 GLN A O 1
ATOM 727 N N . GLN A 1 87 ? 27.823 0.850 -26.044 1.00 97.44 87 GLN A N 1
ATOM 728 C CA . GLN A 1 87 ? 28.032 0.188 -27.336 1.00 97.44 87 GLN A CA 1
ATOM 729 C C . GLN A 1 87 ? 27.897 1.172 -28.499 1.00 97.44 87 GLN A C 1
ATOM 731 O O . GLN A 1 87 ? 28.715 1.141 -29.420 1.00 97.44 87 GLN A O 1
ATOM 736 N N . HIS A 1 88 ? 26.914 2.072 -28.442 1.00 97.62 88 HIS A N 1
ATOM 737 C CA . HIS A 1 88 ? 26.736 3.113 -29.448 1.00 97.62 88 HIS A CA 1
ATOM 738 C C . HIS A 1 88 ? 27.923 4.074 -29.488 1.00 97.62 88 HIS A C 1
ATOM 740 O O . HIS A 1 88 ? 28.439 4.348 -30.570 1.00 97.62 88 HIS A O 1
ATOM 746 N N . GLU A 1 89 ? 28.422 4.517 -28.335 1.00 98.12 89 GLU A N 1
ATOM 747 C CA . GLU A 1 89 ? 29.593 5.392 -28.269 1.00 98.12 89 GLU A CA 1
ATOM 748 C C . GLU A 1 89 ? 30.839 4.717 -28.866 1.00 98.12 89 GLU A C 1
ATOM 750 O O . GLU A 1 89 ? 31.568 5.316 -29.660 1.00 98.12 89 GLU A O 1
ATOM 755 N N . LYS A 1 90 ? 31.065 3.434 -28.552 1.00 97.38 90 LYS A N 1
ATOM 756 C CA . LYS A 1 90 ? 32.158 2.649 -29.150 1.00 97.38 90 LYS A CA 1
ATOM 757 C C . LYS A 1 90 ? 32.000 2.503 -30.662 1.00 97.38 90 LYS A C 1
ATOM 759 O O . LYS A 1 90 ? 32.993 2.573 -31.383 1.00 97.38 90 LYS A O 1
ATOM 764 N N . ALA A 1 91 ? 30.781 2.279 -31.146 1.00 97.31 91 ALA A N 1
ATOM 765 C CA . ALA A 1 91 ? 30.506 2.163 -32.573 1.00 97.31 91 ALA A CA 1
ATOM 766 C C . ALA A 1 91 ? 30.749 3.487 -33.311 1.00 97.31 91 ALA A C 1
ATOM 768 O O . ALA A 1 91 ? 31.335 3.466 -34.392 1.00 97.31 91 ALA A O 1
ATOM 769 N N . LEU A 1 92 ? 30.360 4.620 -32.716 1.00 97.50 92 LEU A N 1
ATOM 770 C CA . LEU A 1 92 ? 30.623 5.953 -33.263 1.00 97.50 92 LEU A CA 1
ATOM 771 C C . LEU A 1 92 ? 32.124 6.223 -33.371 1.00 97.50 92 LEU A C 1
ATOM 773 O O . LEU A 1 92 ? 32.594 6.541 -34.456 1.00 97.50 92 LEU A O 1
ATOM 777 N N . LYS A 1 93 ? 32.890 5.971 -32.302 1.00 97.38 93 LYS A N 1
ATOM 778 C CA . LYS A 1 93 ? 34.355 6.128 -32.317 1.00 97.38 93 LYS A CA 1
ATOM 779 C C . LYS A 1 93 ? 35.017 5.307 -33.424 1.00 97.38 93 LYS A C 1
ATOM 781 O O . LYS A 1 93 ? 35.796 5.843 -34.199 1.00 97.38 93 LYS A O 1
ATOM 786 N N . ARG A 1 94 ? 34.639 4.030 -33.564 1.00 97.31 94 ARG A N 1
ATOM 787 C CA . ARG A 1 94 ? 35.143 3.171 -34.652 1.00 97.31 94 ARG A CA 1
ATOM 788 C C . ARG A 1 94 ? 34.813 3.736 -36.033 1.00 97.31 94 ARG A C 1
ATOM 790 O O . ARG A 1 94 ? 35.637 3.654 -36.931 1.00 97.31 94 ARG A O 1
ATOM 797 N N . LYS A 1 95 ? 33.616 4.303 -36.213 1.00 96.81 95 LYS A N 1
ATOM 798 C CA . LYS A 1 95 ? 33.222 4.927 -37.482 1.00 96.81 95 LYS A CA 1
ATOM 799 C C . LYS A 1 95 ? 34.006 6.199 -37.772 1.00 96.81 95 LYS A C 1
ATOM 801 O O . LYS A 1 95 ? 34.378 6.403 -38.924 1.00 96.81 95 LYS A O 1
ATOM 806 N N . ASP A 1 96 ? 34.272 7.017 -36.763 1.00 97.12 96 ASP A N 1
ATOM 807 C CA . ASP A 1 96 ? 35.104 8.209 -36.916 1.00 97.12 96 ASP A CA 1
ATOM 808 C C . ASP A 1 96 ? 36.546 7.834 -37.293 1.00 97.12 96 ASP A C 1
ATOM 810 O O . ASP A 1 96 ? 37.106 8.428 -38.219 1.00 97.12 96 ASP A O 1
ATOM 814 N N . ASP A 1 97 ? 37.106 6.796 -36.661 1.00 97.25 97 ASP A N 1
ATOM 815 C CA . ASP A 1 97 ? 38.427 6.247 -36.994 1.00 97.25 97 ASP A CA 1
ATOM 816 C C . ASP A 1 97 ? 38.459 5.695 -38.433 1.00 97.25 97 ASP A C 1
ATOM 818 O O . ASP A 1 97 ? 39.346 6.047 -39.213 1.00 97.25 97 ASP A O 1
ATOM 822 N N . ASP A 1 98 ? 37.455 4.902 -38.831 1.00 96.50 98 ASP A N 1
ATOM 823 C CA . ASP A 1 98 ? 37.320 4.374 -40.198 1.00 96.50 98 ASP A CA 1
ATOM 824 C C . ASP A 1 98 ? 37.270 5.511 -41.238 1.00 96.50 98 ASP A C 1
ATOM 826 O O . ASP A 1 98 ? 37.899 5.436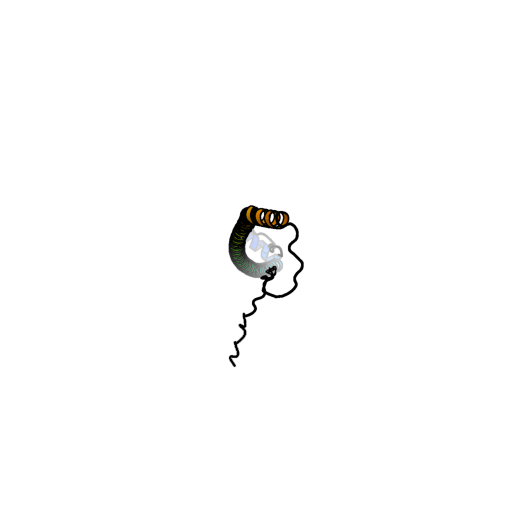 -42.298 1.00 96.50 98 ASP A O 1
ATOM 830 N N . ILE A 1 99 ? 36.520 6.583 -40.949 1.00 97.19 99 ILE A N 1
ATOM 831 C CA . ILE A 1 99 ? 36.411 7.761 -41.822 1.00 97.19 99 ILE A CA 1
ATOM 832 C C . ILE A 1 99 ? 37.755 8.483 -41.919 1.00 97.19 99 ILE A C 1
ATOM 834 O O . ILE A 1 99 ? 38.143 8.914 -43.010 1.00 97.19 99 ILE A O 1
ATOM 838 N N . PHE A 1 100 ? 38.459 8.641 -40.798 1.00 96.75 100 PHE A N 1
ATOM 839 C CA . PHE A 1 100 ? 39.775 9.267 -40.777 1.00 96.75 100 PHE A CA 1
ATOM 840 C C . PHE A 1 100 ? 40.777 8.479 -41.629 1.00 96.75 100 PHE A C 1
ATOM 842 O O . PHE A 1 100 ? 41.426 9.065 -42.501 1.00 96.75 100 PHE A O 1
ATOM 849 N N . GLU A 1 101 ? 40.846 7.160 -41.449 1.00 96.50 101 GLU A N 1
ATOM 850 C CA . GLU A 1 101 ? 41.734 6.287 -42.222 1.00 96.50 101 GLU A CA 1
ATOM 851 C C . GLU A 1 101 ? 41.386 6.287 -43.714 1.00 96.50 101 GLU A C 1
ATOM 853 O O . GLU A 1 101 ? 42.277 6.402 -44.559 1.00 96.50 101 GLU A O 1
ATOM 858 N N . ALA A 1 102 ? 40.096 6.256 -44.068 1.00 95.38 102 ALA A N 1
ATOM 859 C CA . ALA A 1 102 ? 39.661 6.353 -45.460 1.00 95.38 102 ALA A CA 1
ATOM 860 C C . ALA A 1 102 ? 40.107 7.674 -46.112 1.00 95.38 102 ALA A C 1
ATOM 862 O O . ALA A 1 102 ? 40.641 7.668 -47.224 1.00 95.38 102 ALA A O 1
ATOM 863 N N . ARG A 1 103 ? 39.963 8.805 -45.405 1.00 95.25 103 ARG A N 1
ATOM 864 C CA . ARG A 1 103 ? 40.428 10.121 -45.882 1.00 95.25 103 ARG A CA 1
ATOM 865 C C . ARG A 1 103 ? 41.947 10.186 -46.007 1.00 95.25 103 ARG A C 1
ATOM 867 O O . ARG A 1 103 ? 42.470 10.793 -46.944 1.00 95.25 103 ARG A O 1
ATOM 874 N N . LEU A 1 104 ? 42.674 9.575 -45.074 1.00 95.81 104 LEU A N 1
ATOM 875 C CA . LEU A 1 104 ? 44.130 9.507 -45.127 1.00 95.81 104 LEU A CA 1
ATOM 876 C C . LEU A 1 104 ? 44.602 8.673 -46.326 1.00 95.81 104 LEU A C 1
ATOM 878 O O . LEU A 1 104 ? 45.519 9.089 -47.038 1.00 95.81 104 LEU A O 1
ATOM 882 N N . ALA A 1 105 ? 43.964 7.529 -46.574 1.00 94.19 105 ALA A N 1
ATOM 883 C CA . ALA A 1 105 ? 44.240 6.670 -47.720 1.00 94.19 105 ALA A CA 1
ATOM 884 C C . ALA A 1 105 ? 43.937 7.376 -49.051 1.00 94.19 105 ALA A C 1
ATOM 886 O O . ALA A 1 105 ? 44.777 7.352 -49.952 1.00 94.19 105 ALA A O 1
ATOM 887 N N . GLU A 1 106 ? 42.796 8.067 -49.152 1.00 92.81 106 GLU A N 1
ATOM 888 C CA . GLU A 1 106 ? 42.444 8.893 -50.313 1.00 92.81 106 GLU A CA 1
ATOM 889 C C . GLU A 1 106 ? 43.530 9.939 -50.589 1.00 92.81 106 GLU A C 1
ATOM 891 O O . GLU A 1 106 ? 44.038 10.041 -51.707 1.00 92.81 106 GLU A O 1
ATOM 896 N N . ARG A 1 107 ? 43.966 10.670 -49.556 1.00 91.75 107 ARG A N 1
ATOM 897 C CA . ARG A 1 107 ? 45.014 11.683 -49.707 1.00 91.75 107 ARG A CA 1
ATOM 898 C C . ARG A 1 107 ? 46.351 11.085 -50.144 1.00 91.75 107 ARG A C 1
ATOM 900 O O . ARG A 1 107 ? 46.991 11.633 -51.037 1.00 91.75 107 ARG A O 1
ATOM 907 N N . ARG A 1 108 ? 46.753 9.946 -49.570 1.00 91.56 108 ARG A N 1
ATOM 908 C CA . ARG A 1 108 ? 47.966 9.221 -49.989 1.00 91.56 108 ARG A CA 1
ATOM 909 C C . ARG A 1 108 ? 47.884 8.774 -51.450 1.00 91.56 108 ARG A C 1
ATOM 911 O O . ARG A 1 108 ? 48.873 8.900 -52.168 1.00 91.56 108 ARG A O 1
ATOM 918 N N . ALA A 1 109 ? 46.726 8.295 -51.906 1.00 87.69 109 ALA A N 1
ATOM 919 C CA . ALA A 1 109 ? 46.518 7.906 -53.300 1.00 87.69 109 ALA A CA 1
ATOM 920 C C . ALA A 1 109 ? 46.596 9.111 -54.259 1.00 87.69 109 ALA A C 1
ATOM 922 O O . ALA A 1 109 ? 47.222 9.026 -55.320 1.00 87.69 109 ALA A O 1
ATOM 923 N N . LEU A 1 110 ? 46.024 10.257 -53.875 1.00 85.69 110 LEU A N 1
ATOM 924 C CA . LEU A 1 110 ? 46.138 11.505 -54.638 1.00 85.69 110 LEU A CA 1
ATOM 925 C C . LEU A 1 110 ? 47.588 12.006 -54.711 1.00 85.69 110 LEU A C 1
ATOM 927 O O . LEU A 1 110 ? 48.060 12.377 -55.786 1.00 85.69 110 LEU A O 1
ATOM 931 N N . ASP A 1 111 ? 48.324 11.974 -53.600 1.00 83.00 111 ASP A N 1
ATOM 932 C CA . ASP A 1 111 ? 49.733 12.376 -53.581 1.00 83.00 111 ASP A CA 1
ATOM 933 C C . ASP A 1 111 ? 50.613 11.419 -54.405 1.00 83.00 111 ASP A C 1
ATOM 935 O O . ASP A 1 111 ? 51.499 11.878 -55.126 1.00 83.00 111 ASP A O 1
ATOM 939 N N . ALA A 1 112 ? 50.336 10.110 -54.390 1.00 80.88 112 ALA A N 1
ATOM 940 C CA . ALA A 1 112 ? 51.056 9.118 -55.194 1.00 80.88 112 ALA A CA 1
ATOM 941 C C . ALA A 1 112 ? 50.815 9.256 -56.711 1.00 80.88 112 ALA A C 1
ATOM 943 O O . ALA A 1 112 ? 51.688 8.919 -57.508 1.00 80.88 112 ALA A O 1
ATOM 944 N N . THR A 1 113 ? 49.654 9.769 -57.127 1.00 76.38 113 THR A N 1
ATOM 945 C CA . THR A 1 113 ? 49.304 9.987 -58.548 1.00 76.38 113 THR A CA 1
ATOM 946 C C . THR A 1 113 ? 49.713 11.369 -59.073 1.00 76.38 113 THR A C 1
ATOM 948 O O . THR A 1 113 ? 49.710 11.621 -60.282 1.00 76.38 113 THR A O 1
ATOM 951 N N . ARG A 1 114 ? 50.127 12.277 -58.181 1.00 66.62 114 ARG A N 1
ATOM 952 C CA . ARG A 1 114 ? 50.579 13.637 -58.506 1.00 66.62 114 ARG A CA 1
ATOM 953 C C . ARG A 1 114 ? 51.824 13.694 -59.411 1.00 66.62 114 ARG A C 1
ATOM 955 O O . ARG A 1 114 ? 51.815 14.507 -60.337 1.00 66.62 114 ARG A O 1
ATOM 962 N N . PRO A 1 115 ? 52.869 12.859 -59.231 1.00 68.25 115 PRO A N 1
ATOM 963 C CA . PRO A 1 115 ? 54.036 12.842 -60.115 1.00 68.25 115 PRO A CA 1
ATOM 964 C C . PRO A 1 115 ? 53.672 12.388 -61.528 1.00 68.25 115 PRO A C 1
ATOM 966 O O . PRO A 1 115 ? 54.121 12.985 -62.501 1.00 68.25 115 PRO A O 1
ATOM 969 N N . THR A 1 116 ? 52.811 11.376 -61.649 1.00 63.59 116 THR A N 1
ATOM 970 C CA . THR A 1 116 ? 52.318 10.857 -62.930 1.00 63.59 116 THR A CA 1
ATOM 971 C C . THR A 1 116 ? 51.473 11.895 -63.656 1.00 63.59 116 THR A C 1
ATOM 973 O O . THR A 1 116 ? 51.659 12.098 -64.852 1.00 63.59 116 THR A O 1
ATOM 976 N N . ARG A 1 117 ? 50.602 12.618 -62.944 1.00 63.78 117 ARG A N 1
ATOM 977 C CA . ARG A 1 117 ? 49.827 13.724 -63.521 1.00 63.78 117 ARG A CA 1
ATOM 978 C C . ARG A 1 117 ? 50.721 14.859 -64.030 1.00 63.78 117 ARG A C 1
ATOM 980 O O . ARG A 1 117 ? 50.533 15.316 -65.151 1.00 63.78 117 ARG A O 1
ATOM 987 N N . LEU A 1 118 ? 51.714 15.282 -63.247 1.00 69.19 118 LEU A N 1
ATOM 988 C CA . LEU A 1 118 ? 52.661 16.326 -63.657 1.00 69.19 118 LEU A CA 1
ATOM 989 C C . LEU A 1 118 ? 53.555 15.879 -64.823 1.00 69.19 118 LEU A C 1
ATOM 991 O O . LEU A 1 118 ? 53.892 16.691 -65.682 1.00 69.19 118 LEU A O 1
ATOM 995 N N . LEU A 1 119 ? 53.920 14.594 -64.879 1.00 67.19 119 LEU A N 1
ATOM 996 C CA . LEU A 1 119 ? 54.639 14.005 -66.008 1.00 67.19 119 LEU A CA 1
ATOM 997 C C . LEU A 1 119 ? 53.792 14.057 -67.286 1.00 67.19 119 LEU A C 1
ATOM 999 O O . LEU A 1 119 ? 54.293 14.495 -68.317 1.00 67.19 119 LEU A O 1
ATOM 1003 N N . TRP A 1 120 ? 52.512 13.680 -67.214 1.00 64.81 120 TRP A N 1
ATOM 1004 C CA . TRP A 1 120 ? 51.572 13.780 -68.336 1.00 64.81 120 TRP A CA 1
ATOM 1005 C C . TRP A 1 120 ? 51.348 15.228 -68.783 1.00 64.81 120 TRP A C 1
ATOM 1007 O O . TRP A 1 120 ? 51.431 15.520 -69.972 1.00 64.81 120 TRP A O 1
ATOM 1017 N N . GLU A 1 121 ? 51.148 16.159 -67.848 1.00 69.06 121 GLU A N 1
ATOM 1018 C CA . GLU A 1 121 ? 51.006 17.589 -68.157 1.00 69.06 121 GLU A CA 1
ATOM 1019 C C . GLU A 1 121 ? 52.287 18.174 -68.785 1.00 69.06 121 GLU A C 1
ATOM 1021 O O . GLU A 1 121 ? 52.215 19.020 -69.679 1.00 69.06 121 GLU A O 1
ATOM 1026 N N . ARG A 1 122 ? 53.473 17.704 -68.373 1.00 66.62 122 ARG A N 1
ATOM 1027 C CA . ARG A 1 122 ? 54.758 18.098 -68.968 1.00 66.62 122 ARG A CA 1
ATOM 1028 C C . ARG A 1 122 ? 54.989 17.465 -70.341 1.00 66.62 122 ARG A C 1
ATOM 1030 O O . ARG A 1 122 ? 55.482 18.158 -71.224 1.00 66.62 122 ARG A O 1
ATOM 1037 N N . LEU A 1 123 ? 54.613 16.201 -70.541 1.00 62.41 123 LEU A N 1
ATOM 1038 C CA . LEU A 1 123 ? 54.655 15.527 -71.844 1.00 62.41 123 LEU A CA 1
ATOM 1039 C C . LEU A 1 123 ? 53.750 16.231 -72.861 1.00 62.41 123 LEU A C 1
ATOM 1041 O O . LEU A 1 123 ? 54.194 16.508 -73.969 1.00 62.41 123 LEU A O 1
ATOM 1045 N N . LEU A 1 124 ? 52.534 16.615 -72.463 1.00 66.06 124 LEU A N 1
ATOM 1046 C CA . LEU A 1 124 ? 51.605 17.366 -73.314 1.00 66.06 124 LEU A CA 1
ATOM 1047 C C . LEU A 1 124 ? 52.128 18.762 -73.695 1.00 66.06 124 LEU A C 1
ATOM 1049 O O . L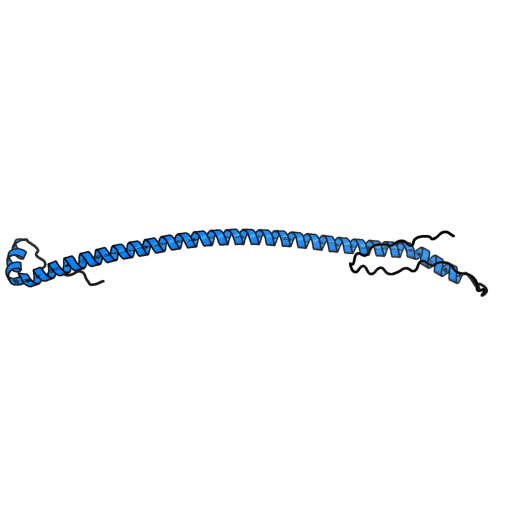EU A 1 124 ? 51.838 19.237 -74.785 1.00 66.06 124 LEU A O 1
ATOM 1053 N N . ARG A 1 125 ? 52.928 19.418 -72.840 1.00 63.66 125 ARG A N 1
ATOM 1054 C CA . ARG A 1 125 ? 53.581 20.707 -73.162 1.00 63.66 125 ARG A CA 1
ATOM 1055 C C . ARG A 1 125 ? 54.823 20.578 -74.045 1.00 63.66 125 ARG A C 1
ATOM 1057 O O . ARG A 1 125 ? 55.220 21.561 -74.659 1.00 63.66 125 ARG A O 1
ATOM 1064 N N . LEU A 1 126 ? 55.466 19.412 -74.058 1.00 65.19 126 LEU A N 1
ATOM 1065 C CA . LEU A 1 126 ? 56.677 19.143 -74.843 1.00 65.19 126 LEU A CA 1
ATOM 1066 C C . LEU A 1 126 ? 56.375 18.605 -76.251 1.00 65.19 126 LEU A C 1
ATOM 1068 O O . LEU A 1 126 ? 57.309 18.335 -77.000 1.00 65.19 126 LEU A O 1
ATOM 1072 N N . LEU A 1 127 ? 55.098 18.469 -76.613 1.00 58.16 127 LEU A N 1
ATOM 1073 C CA . LEU A 1 127 ? 54.627 18.161 -77.962 1.00 58.16 127 LEU A CA 1
ATOM 1074 C C . LEU A 1 127 ? 54.223 19.469 -78.673 1.00 58.16 127 LEU A C 1
ATOM 1076 O O . LEU A 1 127 ? 53.083 19.904 -78.513 1.00 58.16 127 LEU A O 1
ATOM 1080 N N . PRO A 1 128 ? 55.121 20.132 -79.429 1.00 50.16 128 PRO A N 1
ATOM 1081 C CA . PRO A 1 128 ? 54.710 21.187 -80.343 1.00 50.16 128 PRO A CA 1
ATOM 1082 C C . PRO A 1 128 ? 53.999 20.539 -81.539 1.00 50.16 128 PRO A C 1
ATOM 1084 O O . PRO A 1 128 ? 54.528 19.601 -82.130 1.00 50.16 128 PRO A O 1
ATOM 1087 N N . ASP A 1 129 ? 52.798 21.026 -81.850 1.00 51.50 129 ASP A N 1
ATOM 1088 C CA . ASP A 1 129 ? 51.996 20.706 -83.037 1.00 51.50 129 ASP A CA 1
ATOM 1089 C C . ASP A 1 129 ? 51.960 19.222 -83.437 1.00 51.50 129 ASP A C 1
ATOM 1091 O O . ASP A 1 129 ? 52.614 18.778 -84.383 1.00 51.50 129 ASP A O 1
ATOM 1095 N N . LEU A 1 130 ? 51.098 18.447 -82.773 1.00 48.81 130 LEU A N 1
ATOM 1096 C CA . LEU A 1 130 ? 50.567 17.250 -83.421 1.00 48.81 130 LEU A CA 1
ATOM 1097 C C . LEU A 1 130 ? 49.668 17.707 -84.584 1.00 48.81 130 LEU A C 1
ATOM 1099 O O . LEU A 1 130 ? 48.729 18.473 -84.350 1.00 48.81 130 LEU A O 1
ATOM 1103 N N . PRO A 1 131 ? 49.930 17.274 -85.830 1.00 41.03 131 PRO A N 1
ATOM 1104 C CA . PRO A 1 131 ? 49.082 17.638 -86.951 1.00 41.03 131 PRO A CA 1
ATOM 1105 C C . PRO A 1 131 ? 47.668 17.113 -86.703 1.00 41.03 131 PRO A C 1
ATOM 1107 O O . PRO A 1 131 ? 47.479 15.948 -86.355 1.00 41.03 131 PRO A O 1
ATOM 1110 N N . ASN A 1 132 ? 46.676 17.983 -86.913 1.00 47.84 132 ASN A N 1
ATOM 1111 C CA . ASN A 1 132 ? 45.276 17.597 -87.034 1.00 47.84 132 ASN A CA 1
ATOM 1112 C C . ASN A 1 132 ? 45.156 16.484 -88.086 1.00 47.84 132 ASN A C 1
ATOM 1114 O O . ASN A 1 132 ? 45.160 16.755 -89.287 1.00 47.84 132 ASN A O 1
ATOM 1118 N N . GLN A 1 133 ? 45.012 15.242 -87.638 1.00 37.66 133 GLN A N 1
ATOM 1119 C CA . GLN A 1 133 ? 44.359 14.199 -88.412 1.00 37.66 133 GLN A CA 1
ATOM 1120 C C . GLN A 1 133 ? 43.204 13.636 -87.579 1.00 37.66 133 GLN A C 1
ATOM 1122 O O . GLN A 1 133 ? 43.415 13.255 -86.426 1.00 37.66 133 GLN A O 1
ATOM 1127 N N . PRO A 1 134 ? 41.973 13.616 -88.118 1.00 51.03 134 PRO A N 1
ATOM 1128 C CA . PRO A 1 134 ? 40.883 12.871 -87.506 1.00 51.03 134 PRO A CA 1
ATOM 1129 C C . PRO A 1 134 ? 41.099 11.366 -87.749 1.00 51.03 134 PRO A C 1
ATOM 1131 O O . PRO A 1 134 ? 41.905 11.023 -88.611 1.00 51.03 134 PRO A O 1
ATOM 1134 N N . VAL A 1 135 ? 40.286 10.515 -87.088 1.00 40.59 135 VAL A N 1
ATOM 1135 C CA . VAL A 1 135 ? 40.125 9.042 -87.286 1.00 40.59 135 VAL A CA 1
ATOM 1136 C C . VAL A 1 135 ? 41.065 8.242 -86.341 1.00 40.59 135 VAL A C 1
ATOM 1138 O O . VAL A 1 135 ? 42.271 8.291 -86.516 1.00 40.59 135 VAL A O 1
ATOM 1141 N N . LEU A 1 136 ? 40.654 7.515 -85.280 1.00 36.66 136 LEU A N 1
ATOM 1142 C CA . LEU A 1 136 ? 39.453 6.701 -84.967 1.00 36.66 136 LEU A CA 1
ATOM 1143 C C . LEU A 1 136 ? 39.368 6.363 -83.442 1.00 36.66 136 LEU A C 1
ATOM 1145 O O . LEU A 1 136 ? 40.291 6.705 -82.704 1.00 36.66 136 LEU A O 1
ATOM 1149 N N . PRO A 1 137 ? 38.269 5.740 -82.951 1.00 50.19 137 PRO A N 1
ATOM 1150 C CA . PRO A 1 137 ? 37.847 5.739 -81.552 1.00 50.19 137 PRO A CA 1
ATOM 1151 C C . PRO A 1 137 ? 38.584 4.686 -80.726 1.00 50.19 137 PRO A C 1
ATOM 1153 O O . PRO A 1 137 ? 38.959 3.650 -81.264 1.00 50.19 137 PRO A O 1
ATOM 1156 N N . ASN A 1 138 ? 38.725 4.935 -79.423 1.00 37.53 138 ASN A N 1
ATOM 1157 C CA . ASN A 1 138 ? 38.593 3.909 -78.387 1.00 37.53 138 ASN A CA 1
ATOM 1158 C C . ASN A 1 138 ? 38.659 4.541 -76.990 1.00 37.53 138 ASN A C 1
ATOM 1160 O O . ASN A 1 138 ? 39.641 5.176 -76.615 1.00 37.53 138 ASN A O 1
ATOM 1164 N N . ASP A 1 139 ? 37.576 4.337 -76.243 1.00 43.03 139 ASP A N 1
ATOM 1165 C CA . ASP A 1 139 ? 37.591 3.867 -74.859 1.00 43.03 139 ASP A CA 1
ATOM 1166 C C . ASP A 1 139 ? 38.561 4.554 -73.890 1.00 43.03 139 ASP A C 1
ATOM 1168 O O . ASP A 1 139 ? 39.505 3.956 -73.374 1.00 43.03 139 ASP A O 1
ATOM 1172 N N . TYR A 1 140 ? 38.247 5.797 -73.526 1.00 33.00 140 TYR A N 1
ATOM 1173 C CA . TYR A 1 140 ? 38.624 6.271 -72.197 1.00 33.00 140 TYR A CA 1
ATOM 1174 C C . TYR A 1 140 ? 37.625 5.705 -71.180 1.00 33.00 140 TYR A C 1
ATOM 1176 O O . TYR A 1 140 ? 36.425 5.965 -71.322 1.00 33.00 140 TYR A O 1
ATOM 1184 N N . PRO A 1 141 ? 38.059 4.973 -70.136 1.00 37.88 141 PRO A N 1
ATOM 1185 C CA . PRO A 1 141 ? 37.163 4.610 -69.051 1.00 37.88 141 PRO A CA 1
ATOM 1186 C C . PRO A 1 141 ? 36.680 5.899 -68.386 1.00 37.88 141 PRO A C 1
ATOM 1188 O O . PRO A 1 141 ? 37.448 6.654 -67.788 1.00 37.88 141 PRO A O 1
ATOM 1191 N N . THR A 1 142 ? 35.388 6.176 -68.527 1.00 38.09 142 THR A N 1
ATOM 1192 C CA . THR A 1 142 ? 34.733 7.288 -67.852 1.00 38.09 142 THR A CA 1
ATOM 1193 C C . THR A 1 142 ? 34.779 6.997 -66.354 1.00 38.09 142 THR A C 1
ATOM 1195 O O . THR A 1 142 ? 34.174 6.031 -65.886 1.00 38.09 142 THR A O 1
ATOM 1198 N N . LEU A 1 143 ? 35.512 7.810 -65.588 1.00 35.75 143 LEU A N 1
ATOM 1199 C CA . LEU A 1 143 ? 35.455 7.786 -64.127 1.00 35.75 143 LEU A CA 1
ATOM 1200 C C . LEU A 1 143 ? 34.058 8.243 -63.699 1.00 35.75 143 LEU A C 1
ATOM 1202 O O . LEU A 1 143 ?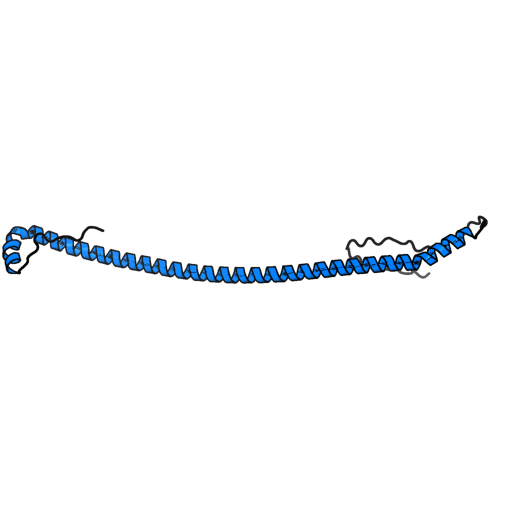 33.801 9.427 -63.495 1.00 35.75 143 LEU A O 1
ATOM 1206 N N . THR A 1 144 ? 33.139 7.287 -63.601 1.00 37.81 144 THR A N 1
ATOM 1207 C CA . THR A 1 144 ? 31.825 7.518 -63.013 1.00 37.81 144 THR A CA 1
ATOM 1208 C C . THR A 1 144 ? 32.043 7.669 -61.515 1.00 37.81 144 THR A C 1
ATOM 1210 O O . THR A 1 144 ? 32.445 6.721 -60.841 1.00 37.81 144 THR A O 1
ATOM 1213 N N . SER A 1 145 ? 31.828 8.873 -60.991 1.00 36.31 145 SER A N 1
ATOM 1214 C CA . SER A 1 145 ? 31.806 9.117 -59.554 1.00 36.31 145 SER A CA 1
ATOM 1215 C C . SER A 1 145 ? 30.662 8.308 -58.939 1.00 36.31 145 SER A C 1
ATOM 1217 O O . SER A 1 145 ? 29.490 8.676 -58.996 1.00 36.31 145 SER A O 1
ATOM 1219 N N . LEU A 1 146 ? 31.006 7.161 -58.356 1.00 37.00 146 LEU A N 1
ATOM 1220 C CA . LEU A 1 146 ? 30.091 6.359 -57.557 1.00 37.00 146 LEU A CA 1
ATOM 1221 C C . LEU A 1 146 ? 29.828 7.100 -56.245 1.00 37.00 146 LEU A C 1
ATOM 1223 O O . LEU A 1 146 ? 30.530 6.950 -55.248 1.00 37.00 146 LEU A O 1
ATOM 1227 N N . ARG A 1 147 ? 28.788 7.935 -56.261 1.00 35.75 147 ARG A N 1
ATOM 1228 C CA . ARG A 1 147 ? 28.143 8.429 -55.050 1.00 35.75 147 ARG A CA 1
ATOM 1229 C C . ARG A 1 147 ? 27.400 7.243 -54.437 1.00 35.75 147 ARG A C 1
ATOM 1231 O O . ARG A 1 147 ? 26.326 6.869 -54.902 1.00 35.75 147 ARG A O 1
ATOM 1238 N N . ALA A 1 148 ? 28.006 6.618 -53.433 1.00 35.94 148 ALA A N 1
ATOM 1239 C CA . ALA A 1 148 ? 27.404 5.530 -52.678 1.00 35.94 148 ALA A CA 1
ATOM 1240 C C . ALA A 1 148 ? 26.253 6.066 -51.810 1.00 35.94 148 ALA A C 1
ATOM 1242 O O . ALA A 1 148 ? 26.428 6.350 -50.630 1.00 35.94 148 ALA A O 1
ATOM 1243 N N . ASN A 1 149 ? 25.068 6.201 -52.403 1.00 40.84 149 ASN A N 1
ATOM 1244 C CA . ASN A 1 149 ? 23.821 6.186 -51.651 1.00 40.84 149 ASN A CA 1
ATOM 1245 C C . ASN A 1 149 ? 23.261 4.771 -51.764 1.00 40.84 149 ASN A C 1
ATOM 1247 O O . ASN A 1 149 ? 22.998 4.291 -52.865 1.00 40.84 149 ASN A O 1
ATOM 1251 N N . GLY A 1 150 ? 23.163 4.095 -50.620 1.00 45.25 150 GLY A N 1
ATOM 1252 C CA . GLY A 1 150 ? 22.782 2.694 -50.515 1.00 45.25 150 GLY A CA 1
ATOM 1253 C C . GLY A 1 150 ? 21.502 2.360 -51.277 1.00 45.25 150 GLY A C 1
ATOM 1254 O O . GLY A 1 150 ? 20.415 2.768 -50.884 1.00 45.25 150 GLY A O 1
ATOM 1255 N N . ALA A 1 151 ? 21.652 1.577 -52.341 1.00 37.06 151 ALA A N 1
ATOM 1256 C CA . ALA A 1 151 ? 20.605 0.740 -52.903 1.00 37.06 151 ALA A CA 1
ATOM 1257 C C . ALA A 1 151 ? 21.266 -0.388 -53.710 1.00 37.06 151 ALA A C 1
ATOM 1259 O O . ALA A 1 151 ? 22.013 -0.151 -54.658 1.00 37.06 151 ALA A O 1
ATOM 1260 N N . THR A 1 152 ? 21.028 -1.623 -53.288 1.00 39.16 152 THR A N 1
ATOM 1261 C CA . THR A 1 152 ? 21.460 -2.862 -53.936 1.00 39.16 152 THR A CA 1
ATOM 1262 C C . THR A 1 152 ? 20.713 -3.051 -55.255 1.00 39.16 152 THR A C 1
ATOM 1264 O O . THR A 1 152 ? 19.494 -3.176 -55.231 1.00 39.16 152 THR A O 1
ATOM 1267 N N . TYR A 1 153 ? 21.422 -3.161 -56.386 1.00 36.72 153 TYR A N 1
ATOM 1268 C CA . TYR A 1 153 ? 20.849 -3.695 -57.628 1.00 36.72 153 TYR A CA 1
ATOM 1269 C C . TYR A 1 153 ? 21.836 -4.607 -58.363 1.00 36.72 153 TYR A C 1
ATOM 1271 O O . TYR A 1 153 ? 23.037 -4.349 -58.425 1.00 36.72 153 TYR A O 1
ATOM 1279 N N . ALA A 1 154 ? 21.288 -5.713 -58.865 1.00 36.44 154 ALA A N 1
ATOM 1280 C CA . ALA A 1 154 ? 21.984 -6.835 -59.475 1.00 36.44 154 ALA A CA 1
ATOM 1281 C C . ALA A 1 154 ? 22.676 -6.465 -60.797 1.00 36.44 154 ALA A C 1
ATOM 1283 O O . ALA A 1 154 ? 22.102 -5.800 -61.658 1.00 36.44 154 ALA A O 1
ATOM 1284 N N . VAL A 1 155 ? 23.897 -6.970 -60.977 1.00 38.12 155 VAL A N 1
ATOM 1285 C CA . VAL A 1 155 ? 24.658 -6.870 -62.225 1.00 38.12 155 VAL A CA 1
ATOM 1286 C C . VAL A 1 155 ? 24.075 -7.864 -63.235 1.00 38.12 155 VAL A C 1
ATOM 1288 O O . VAL A 1 155 ? 24.214 -9.072 -63.065 1.00 38.12 155 VAL A O 1
ATOM 1291 N N . SER A 1 156 ? 23.424 -7.369 -64.290 1.00 36.75 156 SER A N 1
ATOM 1292 C CA . SER A 1 156 ? 23.160 -8.156 -65.502 1.00 36.75 156 SER A CA 1
ATOM 1293 C C . SER A 1 156 ? 24.296 -7.937 -66.495 1.00 36.75 156 SER A C 1
ATOM 1295 O O . SER A 1 156 ? 24.475 -6.834 -67.007 1.00 36.75 156 SER A O 1
ATOM 1297 N N . SER A 1 157 ? 25.069 -8.987 -66.766 1.00 38.78 157 SER A N 1
ATOM 1298 C CA . SER A 1 157 ? 26.049 -9.007 -67.853 1.00 38.78 157 SER A CA 1
ATOM 1299 C C . SER A 1 157 ? 25.342 -9.138 -69.211 1.00 38.78 157 SER A C 1
ATOM 1301 O O . SER A 1 157 ? 24.406 -9.935 -69.326 1.00 38.78 157 SER A O 1
ATOM 1303 N N . PRO A 1 158 ? 25.777 -8.421 -70.261 1.00 37.44 158 PRO A N 1
ATOM 1304 C CA . PRO A 1 158 ? 25.235 -8.616 -71.598 1.00 37.44 158 PRO A CA 1
ATOM 1305 C C . PRO A 1 158 ? 25.706 -9.959 -72.176 1.00 37.44 158 PRO A C 1
ATOM 1307 O O . PRO A 1 158 ? 26.889 -10.301 -72.133 1.00 37.44 158 PRO A O 1
ATOM 1310 N N . ARG A 1 159 ? 24.755 -10.731 -72.716 1.00 38.34 159 ARG A N 1
ATOM 1311 C CA . ARG A 1 159 ? 25.022 -11.939 -73.507 1.00 38.34 159 ARG A CA 1
ATOM 1312 C C . ARG A 1 159 ? 25.689 -11.538 -74.822 1.00 38.34 159 ARG A C 1
ATOM 1314 O O . ARG A 1 159 ? 25.125 -10.748 -75.573 1.00 38.34 159 ARG A O 1
ATOM 1321 N N . TYR A 1 160 ? 26.838 -12.135 -75.121 1.00 34.81 160 TYR A N 1
ATOM 1322 C CA . TYR A 1 160 ? 27.387 -12.159 -76.473 1.00 34.81 160 TYR A CA 1
ATOM 1323 C C . TYR A 1 160 ? 26.492 -13.031 -77.362 1.00 34.81 160 TYR A C 1
ATOM 1325 O O . TYR A 1 160 ? 26.331 -14.223 -77.104 1.00 34.81 160 TYR A O 1
ATOM 1333 N N . THR A 1 161 ? 25.915 -12.448 -78.408 1.00 42.16 161 THR A N 1
ATOM 1334 C CA . THR A 1 161 ? 25.411 -13.191 -79.568 1.00 42.16 161 THR A CA 1
ATOM 1335 C C . THR A 1 161 ? 26.569 -13.382 -80.545 1.00 42.16 161 THR A C 1
ATOM 1337 O O . THR A 1 161 ? 27.102 -12.399 -81.056 1.00 42.16 161 THR A O 1
ATOM 1340 N N . GLN A 1 162 ? 26.976 -14.633 -80.772 1.00 42.22 162 GLN A N 1
ATOM 1341 C CA . GLN A 1 162 ? 27.830 -15.011 -81.901 1.00 42.22 162 GLN A CA 1
ATOM 1342 C C . GLN A 1 162 ? 26.957 -15.126 -83.158 1.00 42.22 162 GLN A C 1
ATOM 1344 O O . GLN A 1 162 ? 25.900 -15.757 -83.101 1.00 42.22 162 GLN A O 1
ATOM 1349 N N . ASN A 1 163 ? 27.405 -14.505 -84.251 1.00 43.06 163 ASN A N 1
ATOM 1350 C CA . ASN A 1 163 ? 27.025 -14.882 -85.616 1.00 43.06 163 ASN A CA 1
ATOM 1351 C C . ASN A 1 163 ? 27.981 -15.964 -86.113 1.00 43.06 163 ASN A C 1
ATOM 1353 O O . ASN A 1 163 ? 29.178 -15.872 -85.749 1.00 43.06 163 ASN A O 1
#

Foldseek 3Di:
DPDQQDQPDDDPDPVSCVVPCVVCVVSRVVSVVSNVVVVVVVVVVVVVVVVVVVVVVVVVVVVVVVVVVVVVVVVVVVVVVVVVVVVVVVVVVVVVVVVVVVVVVVVVVVVVCVVVVVVVVVVVVPDDDDDDDDDDDDDDPPPDPPPPDDDDDDDDDDDDDDD

Radius of gyration: 52.65 Å; chains: 1; bounding box: 91×36×141 Å

Sequence (163 aa):
MSARPLPPFLPDSVESFRDHAPEHLDDWFEYFRNVYTYAENAQNRISQLENETQNMKDKHQGLEQSLQQITTERNFARAQLEYTEQQHEKALKRKDDDIFEARLAERRALDATRPTRLLWERLLRLLPDLPNQPVLPNDYPTLTSLRANGATYAVSSPRYTQN

pLDDT: mean 80.4, std 23.48, range [33.0, 98.44]

Organism: Fusarium poae (NCBI:txid36050)

Secondary structure (DSSP, 8-state):
-PPPPPPSS--SSHHHHHHHGGG-HHHHHHHHHHHHHHHHHHHHHHHHHHHHHHHHHHHHHHHHHHHHHHHHHHHHHHHHHHHHHHHHHHHHHHHHHHHHHHHHHHHHHHHHHHHHHHHHHHHHHS------------------------------PPPP---